Protein AF-A0A967GYX5-F1 (afdb_monomer)

Mean predicted aligned error: 5.2 Å

Nearest PDB structures (foldseek):
  4e3c-assembly2_B  TM=3.745E-01  e=5.298E+00  Homo sapiens
  7suj-assembly2_B  TM=3.255E-01  e=4.395E+00  Homo sapiens

Foldseek 3Di:
DCVVQVNDADDQWADKDWDQPPPPPDIWIWTAHQFDDPVQQVCVVVVHDDDHFTFTWDDPPPSYTDTCCVVVVRRGGHRDNDDDDDDPPVD

pLDDT: mean 86.24, std 10.67, range [43.31, 96.56]

Sequence (91 aa):
MAARAGIQAPYASFPAWIWDFDNDGILDVFIASFRGSTDSYMMYHLGQKYELPSGHYRGNGDGTFTNLAKEQGLDMPVLTMGANFGDINND

Solvent-accessible surface area (backbone atoms only — not comparable to full-atom values): 5397 Å² total; per-residue (Å²): 113,52,73,76,27,67,57,79,63,33,85,60,53,61,36,71,49,76,49,53,87,83,72,81,85,43,65,20,41,38,34,34,11,48,40,57,47,74,66,49,42,49,33,53,78,69,72,42,93,72,96,48,29,19,35,31,28,44,46,68,82,78,67,38,51,46,79,44,14,66,85,71,65,49,36,60,39,42,68,36,76,71,80,85,87,75,84,85,79,78,126

Radius of gyration: 13.71 Å; Cα contacts (8 Å, |Δi|>4): 169; chains: 1; bounding box: 35×26×34 Å

Secondary structure (DSSP, 8-state):
-HHHHT----SSEEEEEEE-SSSSSS-EEEEEEB---HHHHHHHHTT---S---EEEEE-SSS-EEE-TTTTT-----B--------SS--

Structure (mmCIF, N/CA/C/O backbone):
data_AF-A0A967GYX5-F1
#
_entry.id   AF-A0A967GYX5-F1
#
loop_
_atom_site.group_PDB
_atom_site.id
_atom_site.type_symbol
_atom_site.label_atom_id
_atom_site.label_alt_id
_atom_site.label_comp_id
_atom_site.label_asym_id
_atom_site.label_entity_id
_atom_site.label_seq_id
_atom_site.pdbx_PDB_ins_code
_atom_site.Cartn_x
_atom_site.Cartn_y
_atom_site.Cartn_z
_atom_site.occupancy
_atom_site.B_iso_or_equiv
_atom_site.auth_seq_id
_atom_site.auth_comp_id
_atom_site.auth_asym_id
_atom_site.auth_atom_id
_atom_site.pdbx_PDB_model_num
ATOM 1 N N . MET A 1 1 ? 4.779 -4.698 18.102 1.00 43.31 1 MET A N 1
ATOM 2 C CA . MET A 1 1 ? 3.364 -4.363 17.828 1.00 43.31 1 MET A CA 1
ATOM 3 C C . MET A 1 1 ? 2.991 -4.667 16.376 1.00 43.31 1 MET A C 1
ATOM 5 O O . MET A 1 1 ? 2.108 -5.488 16.203 1.00 43.31 1 MET A O 1
ATOM 9 N N . ALA A 1 2 ? 3.718 -4.176 15.360 1.00 53.00 2 ALA A N 1
ATOM 10 C CA . ALA A 1 2 ? 3.451 -4.467 13.934 1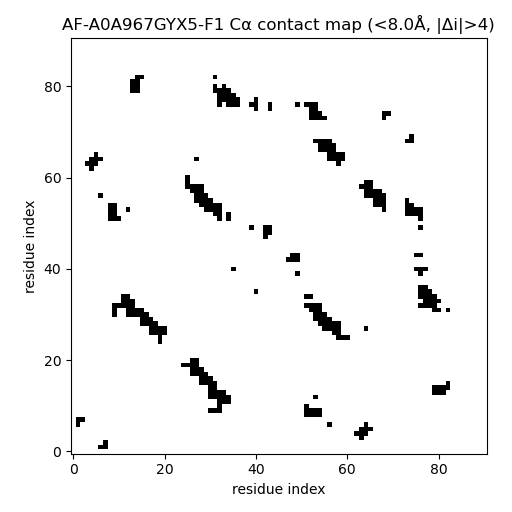.00 53.00 2 ALA A CA 1
ATOM 11 C C . ALA A 1 2 ? 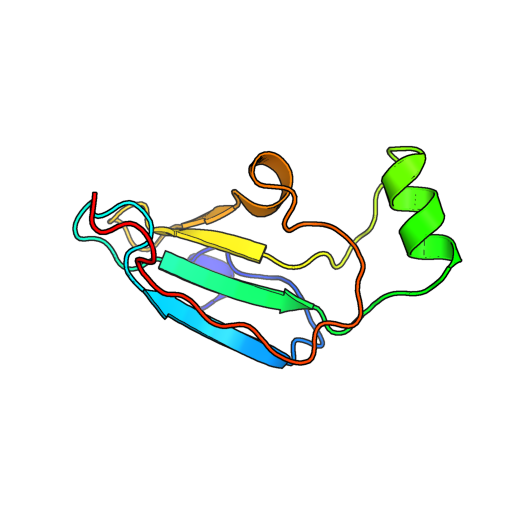3.376 -5.970 13.563 1.00 53.00 2 ALA A C 1
ATOM 13 O O . ALA A 1 2 ? 2.445 -6.400 12.892 1.00 53.00 2 ALA A O 1
ATOM 14 N N . ALA A 1 3 ? 4.281 -6.805 14.090 1.00 55.72 3 ALA A N 1
ATOM 15 C CA . ALA A 1 3 ? 4.268 -8.248 13.814 1.00 55.72 3 ALA A CA 1
ATOM 16 C C . ALA A 1 3 ? 3.024 -8.988 14.353 1.00 55.72 3 ALA A C 1
ATOM 18 O O . ALA A 1 3 ? 2.633 -9.992 13.769 1.00 55.72 3 ALA A O 1
ATOM 19 N N . ARG A 1 4 ? 2.386 -8.492 15.431 1.00 56.38 4 ARG A N 1
ATOM 20 C CA . ARG A 1 4 ? 1.119 -9.050 15.959 1.00 56.38 4 ARG A CA 1
ATOM 21 C C . ARG A 1 4 ? -0.093 -8.645 15.116 1.00 56.38 4 ARG A C 1
ATOM 23 O O . ARG A 1 4 ? -1.099 -9.331 15.191 1.00 56.38 4 ARG A O 1
ATOM 30 N N . ALA A 1 5 ? 0.027 -7.580 14.325 1.00 62.59 5 ALA A N 1
ATOM 31 C CA . ALA A 1 5 ? -1.013 -7.099 13.420 1.00 62.59 5 ALA A CA 1
ATOM 32 C C . ALA A 1 5 ? -0.931 -7.738 12.017 1.00 62.59 5 ALA A C 1
ATOM 34 O O . ALA A 1 5 ? -1.828 -7.562 11.207 1.00 62.59 5 ALA A O 1
ATOM 35 N N . GLY A 1 6 ? 0.138 -8.480 11.698 1.00 67.56 6 GLY A N 1
ATOM 36 C CA . GLY A 1 6 ? 0.323 -9.078 10.366 1.00 67.56 6 GLY A CA 1
ATOM 37 C C . GLY A 1 6 ? 0.877 -8.121 9.300 1.00 67.56 6 GLY A C 1
ATOM 38 O O . GLY A 1 6 ? 1.094 -8.537 8.166 1.00 67.56 6 GLY A O 1
ATOM 39 N N . ILE A 1 7 ? 1.192 -6.872 9.656 1.00 72.19 7 ILE A N 1
ATOM 40 C CA . ILE A 1 7 ? 1.795 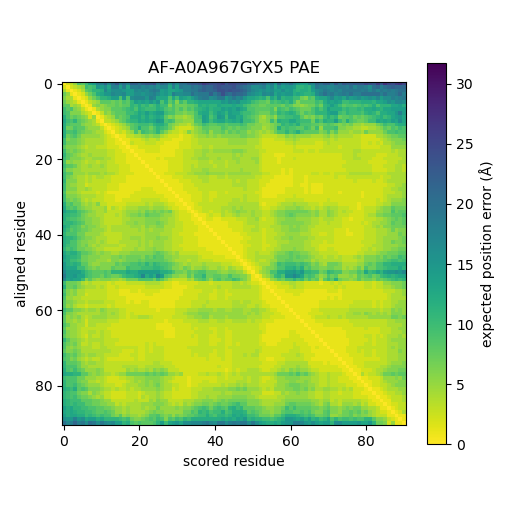-5.888 8.746 1.00 72.19 7 ILE A CA 1
ATOM 41 C C . ILE A 1 7 ? 3.316 -5.954 8.902 1.00 72.19 7 ILE A C 1
ATOM 43 O O . ILE A 1 7 ? 3.894 -5.383 9.830 1.00 72.19 7 ILE A O 1
ATOM 47 N N . GLN A 1 8 ? 3.967 -6.707 8.017 1.00 69.00 8 GLN A N 1
ATOM 48 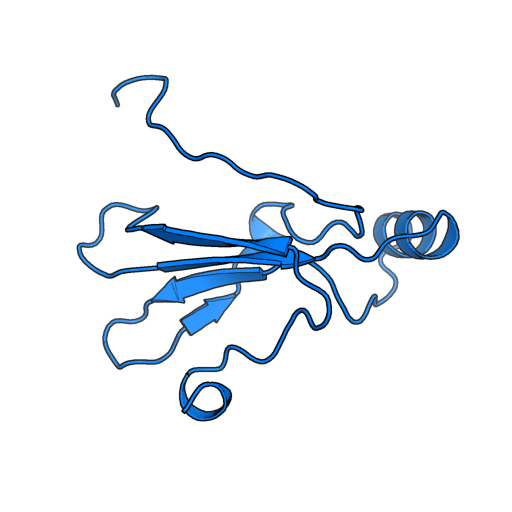C CA . GLN A 1 8 ? 5.425 -6.880 8.017 1.00 69.00 8 GLN A CA 1
ATOM 49 C C . GLN A 1 8 ? 6.095 -6.320 6.755 1.00 69.00 8 GLN A C 1
ATOM 51 O O . GLN A 1 8 ? 7.305 -6.243 6.723 1.00 69.00 8 GLN A O 1
ATOM 56 N N . ALA A 1 9 ? 5.368 -5.897 5.724 1.00 69.25 9 ALA A N 1
ATOM 57 C CA . ALA A 1 9 ? 5.953 -5.410 4.471 1.00 69.25 9 ALA A CA 1
ATOM 58 C C . ALA A 1 9 ? 5.107 -4.267 3.878 1.00 69.25 9 ALA A C 1
ATOM 60 O O . ALA A 1 9 ? 3.931 -4.151 4.236 1.00 69.25 9 ALA A O 1
ATOM 61 N N . PRO A 1 10 ? 5.647 -3.444 2.961 1.00 72.81 10 PRO A N 1
ATOM 62 C CA . PRO A 1 10 ? 7.028 -3.412 2.456 1.00 72.81 10 PRO A CA 1
ATOM 63 C C . PRO A 1 10 ? 8.037 -2.701 3.382 1.00 72.81 10 PRO A C 1
ATOM 65 O O . PRO A 1 10 ? 7.684 -1.827 4.167 1.00 72.81 10 PRO A O 1
ATOM 68 N N . TYR A 1 11 ? 9.324 -3.048 3.241 1.00 65.88 11 TYR A N 1
ATOM 69 C CA . TYR A 1 11 ? 10.465 -2.341 3.842 1.00 65.88 11 TYR A CA 1
ATOM 70 C C . TYR A 1 11 ? 11.137 -1.481 2.755 1.00 65.88 11 TYR A C 1
ATOM 72 O O . TYR A 1 11 ? 11.504 -2.017 1.711 1.00 65.88 11 TYR A O 1
ATOM 80 N N . ALA A 1 12 ? 11.304 -0.174 2.995 1.00 75.12 12 ALA A N 1
ATOM 81 C CA . ALA A 1 12 ? 11.507 0.894 1.991 1.00 75.12 12 ALA A CA 1
ATOM 82 C C . ALA A 1 12 ? 10.202 1.384 1.335 1.00 75.12 12 ALA A C 1
ATOM 84 O O . ALA A 1 12 ? 10.051 1.401 0.114 1.00 75.12 12 ALA A O 1
ATOM 85 N N . SER A 1 13 ? 9.256 1.781 2.184 1.00 81.69 13 SER A N 1
ATOM 86 C CA . SER A 1 13 ? 8.024 2.465 1.801 1.00 81.69 13 SER A CA 1
ATOM 87 C C . SER A 1 13 ? 8.194 3.983 1.785 1.00 81.69 13 SER A C 1
ATOM 89 O O . SER A 1 13 ? 9.071 4.510 2.473 1.00 81.69 13 SER A O 1
ATOM 91 N N . PHE A 1 14 ? 7.326 4.684 1.053 1.00 83.62 14 PHE A N 1
ATOM 92 C CA . PHE A 1 14 ? 7.274 6.149 1.090 1.00 83.62 14 PHE A CA 1
ATOM 93 C C . PHE A 1 14 ? 5.897 6.666 1.546 1.00 83.62 14 PHE A C 1
ATOM 95 O O . PHE A 1 14 ? 5.803 7.081 2.701 1.00 83.62 14 PHE A O 1
ATOM 102 N N . PRO A 1 15 ? 4.809 6.604 0.752 1.00 89.56 15 PRO A N 1
ATOM 103 C CA . PRO A 1 15 ? 3.494 6.979 1.256 1.00 89.56 15 PRO A CA 1
ATOM 104 C C . PRO A 1 15 ? 2.879 5.854 2.101 1.00 89.56 15 PRO A C 1
ATOM 106 O O . PRO A 1 15 ? 2.902 4.678 1.723 1.00 89.56 15 PRO A O 1
ATOM 109 N N . ALA A 1 16 ? 2.284 6.245 3.224 1.00 91.81 16 ALA A N 1
ATOM 110 C CA . ALA A 1 16 ? 1.433 5.402 4.048 1.00 91.81 16 ALA A CA 1
ATOM 111 C C . ALA A 1 16 ? 0.158 6.169 4.391 1.00 91.81 16 ALA A C 1
ATOM 113 O O . ALA A 1 16 ? 0.199 7.378 4.624 1.00 91.81 16 ALA A O 1
ATOM 114 N N . TRP A 1 17 ? -0.957 5.457 4.416 1.00 92.00 17 TRP A N 1
ATOM 115 C CA . TRP A 1 17 ? -2.278 6.027 4.616 1.00 92.00 17 TRP A CA 1
ATOM 116 C C . TRP A 1 17 ? -3.100 5.116 5.520 1.00 92.00 17 TRP A C 1
ATOM 118 O O . TRP A 1 17 ? -2.935 3.895 5.501 1.00 92.00 17 TRP A O 1
ATOM 128 N N . ILE A 1 18 ? -3.972 5.736 6.309 1.00 93.44 18 ILE A N 1
ATOM 129 C CA . ILE A 1 18 ? -4.920 5.064 7.192 1.00 93.44 18 ILE A CA 1
ATOM 130 C C . ILE A 1 18 ? -6.283 5.682 6.907 1.00 93.44 18 ILE A C 1
ATOM 132 O O . ILE A 1 18 ? -6.451 6.888 7.102 1.00 93.44 18 ILE A O 1
ATOM 136 N N . TRP A 1 19 ? -7.216 4.879 6.412 1.00 93.88 19 TRP A N 1
ATOM 137 C CA . TRP A 1 19 ? -8.600 5.271 6.150 1.00 93.88 19 TRP A CA 1
ATOM 138 C C . TRP A 1 19 ? -9.486 4.020 6.130 1.00 93.88 19 TRP A C 1
ATOM 140 O O . TRP A 1 19 ? -8.956 2.918 6.093 1.00 93.88 19 TRP A O 1
ATOM 150 N N . ASP A 1 20 ? -10.799 4.195 6.203 1.00 94.12 20 ASP A N 1
ATOM 151 C CA . ASP A 1 20 ? -11.791 3.123 6.041 1.00 94.12 20 ASP A CA 1
ATOM 152 C C . ASP A 1 20 ? -12.147 3.046 4.547 1.00 94.12 20 ASP A C 1
ATOM 154 O O . ASP A 1 20 ? -12.804 3.953 4.030 1.00 94.12 20 ASP A O 1
ATOM 158 N N . PHE A 1 21 ? -11.580 2.083 3.810 1.00 92.00 21 PHE A N 1
ATOM 159 C CA . PHE A 1 21 ? -11.680 2.070 2.343 1.00 92.00 21 PHE A CA 1
ATOM 160 C C . PHE A 1 21 ? -12.956 1.421 1.825 1.00 92.00 21 PHE A C 1
ATOM 162 O O . PHE A 1 21 ? -13.352 1.725 0.697 1.00 92.00 21 PHE A O 1
ATOM 169 N N . ASP A 1 22 ? -13.559 0.520 2.599 1.00 93.44 22 ASP A N 1
ATOM 170 C CA . ASP A 1 22 ? -14.789 -0.184 2.236 1.00 93.44 22 ASP A CA 1
ATOM 171 C C . ASP A 1 22 ? -16.012 0.250 3.060 1.00 93.44 22 ASP A C 1
ATOM 173 O O . ASP A 1 22 ? -17.106 -0.281 2.852 1.00 93.44 22 ASP A O 1
ATOM 177 N N . ASN A 1 23 ? -15.864 1.296 3.882 1.00 93.81 23 ASN A N 1
ATOM 178 C CA . ASN A 1 23 ? -16.904 1.906 4.710 1.00 93.81 23 ASN A CA 1
ATOM 179 C C . ASN A 1 23 ? -1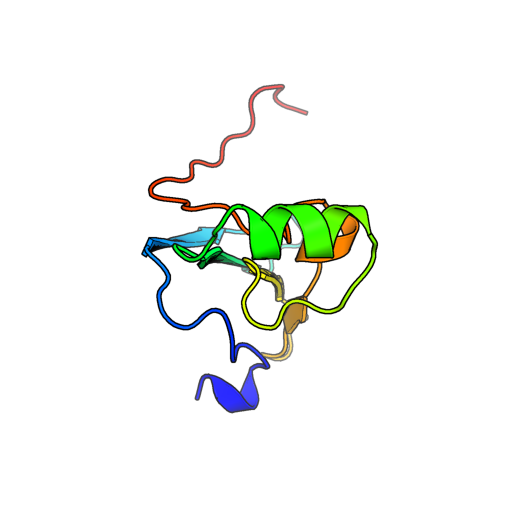7.525 0.921 5.716 1.00 93.81 23 ASN A C 1
ATOM 181 O O . ASN A 1 23 ? -18.727 0.993 6.006 1.00 93.81 23 ASN A O 1
ATOM 185 N N . ASP A 1 24 ? -16.733 -0.011 6.246 1.00 95.62 24 ASP A N 1
ATOM 186 C CA . ASP A 1 24 ? -17.193 -1.001 7.222 1.00 95.62 24 ASP A CA 1
ATOM 187 C C . ASP A 1 24 ? -17.106 -0.505 8.684 1.00 95.62 24 ASP A C 1
ATOM 189 O O . ASP A 1 24 ? -17.583 -1.171 9.613 1.00 95.62 24 ASP A O 1
ATOM 193 N N . GLY A 1 25 ? -16.574 0.706 8.891 1.00 96.06 25 GLY A N 1
ATOM 194 C CA . GLY A 1 25 ? -16.374 1.335 10.193 1.00 96.06 25 GLY A CA 1
ATOM 195 C C . GLY A 1 25 ? -15.066 0.939 10.885 1.00 96.06 25 GLY A C 1
ATOM 196 O O . GLY A 1 25 ? -14.864 1.307 12.051 1.00 96.06 25 GLY A O 1
ATOM 197 N N . ILE A 1 26 ? -14.184 0.198 10.212 1.00 96.56 26 ILE A N 1
ATOM 198 C CA . ILE A 1 26 ? -12.879 -0.253 10.696 1.00 96.56 26 ILE A CA 1
ATOM 199 C C . ILE A 1 26 ? -11.789 0.455 9.881 1.00 96.56 26 ILE A C 1
ATOM 201 O O . ILE A 1 26 ? -11.911 0.691 8.690 1.00 96.56 26 ILE A O 1
ATOM 205 N N . LEU A 1 27 ? -10.698 0.862 10.540 1.00 95.25 27 LEU A N 1
ATOM 206 C CA . LEU A 1 27 ? -9.591 1.513 9.837 1.00 95.25 27 LEU A CA 1
ATOM 207 C C . LEU A 1 27 ? -8.689 0.496 9.137 1.00 95.25 27 LEU A C 1
ATOM 209 O O . LEU A 1 27 ? -8.178 -0.438 9.767 1.00 95.25 27 LEU A O 1
ATOM 213 N N . ASP A 1 28 ? -8.384 0.793 7.881 1.00 95.00 28 ASP A N 1
ATOM 214 C CA . ASP A 1 28 ? -7.481 0.046 7.019 1.00 95.00 28 ASP A CA 1
ATOM 215 C C . ASP A 1 28 ? -6.142 0.756 6.859 1.00 95.00 28 ASP A C 1
ATOM 217 O O . ASP A 1 28 ? -5.935 1.897 7.287 1.00 95.00 28 ASP A O 1
ATOM 221 N N . VAL A 1 29 ? -5.185 0.056 6.252 1.00 94.25 29 VAL A N 1
ATOM 222 C CA . VAL A 1 29 ? -3.825 0.560 6.077 1.00 94.25 29 VAL A CA 1
ATOM 223 C C . VAL A 1 29 ? -3.345 0.318 4.656 1.00 94.25 29 VAL A C 1
ATOM 225 O O . VAL A 1 29 ? -3.279 -0.813 4.186 1.00 94.25 29 VAL A O 1
ATOM 228 N N . PHE A 1 30 ? -2.882 1.370 3.993 1.00 93.00 30 PHE A N 1
ATOM 229 C CA . PHE A 1 30 ? -2.137 1.263 2.744 1.00 93.00 30 PHE A CA 1
ATOM 230 C C . PHE A 1 30 ? -0.684 1.682 2.957 1.00 93.00 30 PHE A C 1
ATOM 232 O O . PHE A 1 30 ? -0.404 2.704 3.585 1.00 93.00 30 PHE A O 1
ATOM 239 N N . ILE A 1 31 ? 0.250 0.906 2.410 1.00 92.62 31 ILE A N 1
ATOM 240 C CA . ILE A 1 31 ? 1.688 1.180 2.464 1.00 92.62 31 ILE A CA 1
ATOM 241 C C . ILE A 1 31 ? 2.278 0.894 1.090 1.00 92.62 31 ILE A C 1
ATOM 243 O O . ILE A 1 31 ? 2.360 -0.265 0.674 1.00 92.62 31 ILE A O 1
ATOM 247 N N . ALA A 1 32 ? 2.744 1.933 0.398 1.00 91.19 32 ALA A N 1
ATOM 248 C CA . ALA A 1 32 ? 3.366 1.736 -0.903 1.00 91.19 32 ALA A CA 1
ATOM 249 C C . ALA A 1 32 ? 4.866 1.476 -0.794 1.00 91.19 32 ALA A C 1
ATOM 251 O O . ALA A 1 32 ? 5.581 2.171 -0.068 1.00 91.19 32 ALA A O 1
ATOM 252 N N . SER A 1 33 ? 5.344 0.506 -1.568 1.00 90.25 33 SER A N 1
ATOM 253 C CA . SER A 1 33 ? 6.764 0.231 -1.749 1.00 90.25 33 SER A CA 1
ATOM 254 C C . SER A 1 33 ? 7.386 1.274 -2.680 1.00 90.25 33 SER A C 1
ATOM 256 O O . SER A 1 33 ? 6.806 1.634 -3.705 1.00 90.25 33 SER A O 1
ATOM 258 N N . PHE A 1 34 ? 8.591 1.733 -2.346 1.00 88.19 34 PHE A N 1
ATOM 259 C CA . PHE A 1 34 ? 9.471 2.480 -3.248 1.00 88.19 34 PHE A CA 1
ATOM 260 C C . PHE A 1 34 ? 10.571 1.549 -3.788 1.00 88.19 34 PHE A C 1
ATOM 262 O O . PHE A 1 34 ? 11.751 1.894 -3.855 1.00 88.19 34 PHE A O 1
ATOM 269 N N . ARG A 1 35 ? 10.209 0.309 -4.135 1.00 85.38 35 ARG A N 1
ATOM 270 C CA . ARG A 1 35 ? 11.135 -0.658 -4.731 1.00 85.38 35 ARG A CA 1
ATOM 271 C C . ARG A 1 35 ? 10.568 -1.202 -6.030 1.00 85.38 35 ARG A C 1
ATOM 273 O O . ARG A 1 35 ? 9.450 -1.696 -6.089 1.00 85.38 35 ARG A O 1
ATOM 280 N N . GLY A 1 36 ? 11.397 -1.140 -7.060 1.00 86.25 36 GLY A N 1
ATOM 281 C CA . GLY A 1 36 ? 11.092 -1.637 -8.388 1.00 86.25 36 GLY A CA 1
ATOM 282 C C . GLY A 1 36 ? 12.322 -1.535 -9.283 1.00 86.25 36 GLY A C 1
ATOM 283 O O . GLY A 1 36 ? 13.170 -0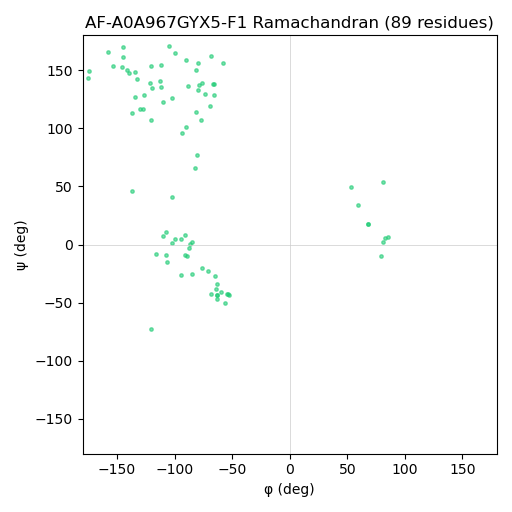.661 -9.107 1.00 86.25 36 GLY A O 1
ATOM 284 N N . SER A 1 37 ? 12.426 -2.459 -10.224 1.00 89.56 37 SER A N 1
ATOM 285 C CA . SER A 1 37 ? 13.377 -2.489 -11.328 1.00 89.56 37 SER A CA 1
ATOM 286 C C . SER A 1 37 ? 12.687 -3.098 -12.551 1.00 89.56 37 SER A C 1
ATOM 288 O O . SER A 1 37 ? 11.596 -3.667 -12.447 1.00 89.56 37 SER A O 1
ATOM 290 N N . THR A 1 38 ? 13.332 -3.022 -13.715 1.00 91.00 38 THR A N 1
ATOM 291 C CA . THR A 1 38 ? 12.863 -3.733 -14.913 1.00 91.00 38 THR A CA 1
ATOM 292 C C . THR A 1 38 ? 12.690 -5.226 -14.634 1.00 91.00 38 THR A C 1
ATOM 294 O O . THR A 1 38 ? 11.666 -5.798 -14.994 1.00 91.00 38 THR A O 1
ATOM 297 N N . ASP A 1 39 ? 13.630 -5.841 -13.913 1.00 91.38 39 ASP A N 1
ATOM 298 C CA . ASP A 1 39 ? 13.574 -7.266 -13.578 1.00 91.38 39 ASP A CA 1
ATOM 299 C C . ASP A 1 39 ? 12.369 -7.593 -12.697 1.00 91.38 39 ASP A C 1
ATOM 301 O O . ASP A 1 39 ? 11.625 -8.521 -13.002 1.00 91.38 39 ASP A O 1
ATOM 305 N N . SER A 1 40 ? 12.110 -6.812 -11.640 1.00 89.75 40 SER A N 1
ATOM 306 C CA . SER A 1 40 ? 10.945 -7.064 -10.785 1.00 89.75 40 SER A CA 1
ATOM 307 C C . SER A 1 40 ? 9.636 -6.881 -11.547 1.00 89.75 40 SER A C 1
ATOM 309 O O . SER A 1 40 ? 8.708 -7.666 -11.364 1.00 89.75 40 SER A O 1
ATOM 311 N N . TYR A 1 41 ? 9.566 -5.878 -12.426 1.00 90.12 41 TYR A N 1
ATOM 312 C CA . TYR A 1 41 ? 8.402 -5.648 -13.277 1.00 90.12 41 TYR A CA 1
ATOM 313 C C . TYR A 1 41 ? 8.163 -6.820 -14.236 1.00 90.12 41 TYR A C 1
ATOM 315 O O . TYR A 1 41 ? 7.034 -7.292 -14.362 1.00 90.12 41 TYR A O 1
ATOM 323 N N . MET A 1 42 ? 9.217 -7.352 -14.860 1.00 91.94 42 MET A N 1
ATOM 324 C CA . MET A 1 42 ? 9.121 -8.554 -15.691 1.00 91.94 42 MET A CA 1
ATOM 325 C C . MET A 1 42 ? 8.691 -9.773 -14.873 1.00 91.94 42 MET A C 1
ATOM 327 O O . MET A 1 42 ? 7.804 -10.509 -15.297 1.00 91.94 42 MET A O 1
ATOM 331 N N . MET A 1 43 ? 9.259 -9.966 -13.681 1.00 90.81 43 MET A N 1
ATOM 332 C CA . MET A 1 43 ? 8.883 -11.063 -12.788 1.00 90.81 43 MET A CA 1
ATOM 333 C C . MET A 1 43 ? 7.404 -11.009 -12.400 1.00 90.81 43 MET A C 1
ATOM 335 O O . MET A 1 43 ? 6.741 -12.042 -12.455 1.00 90.81 43 MET A O 1
ATOM 339 N N . TYR A 1 44 ? 6.865 -9.820 -12.119 1.00 90.06 44 TYR A N 1
ATOM 340 C CA . TYR A 1 44 ? 5.435 -9.619 -11.871 1.00 90.06 44 TYR A CA 1
ATOM 341 C C . TYR A 1 44 ? 4.565 -10.117 -13.036 1.00 90.06 44 TYR A C 1
ATOM 343 O O . TYR A 1 44 ? 3.663 -10.929 -12.838 1.00 90.06 44 TYR A O 1
ATOM 351 N N . HIS A 1 45 ? 4.884 -9.705 -14.267 1.00 90.50 45 HIS A N 1
ATOM 352 C CA . HIS A 1 45 ? 4.116 -10.081 -15.464 1.00 90.50 45 HIS A CA 1
ATOM 353 C C . HIS A 1 45 ? 4.286 -11.552 -15.860 1.00 90.50 45 HIS A C 1
ATOM 355 O O . HIS A 1 45 ? 3.415 -12.125 -16.509 1.00 90.50 45 HIS A O 1
ATOM 361 N N . LEU A 1 46 ? 5.386 -12.180 -15.446 1.00 93.69 46 LEU A N 1
ATOM 362 C CA . LEU A 1 46 ? 5.624 -13.615 -15.603 1.00 93.69 46 LEU A CA 1
ATOM 363 C C . LEU A 1 46 ? 5.010 -14.452 -14.466 1.00 93.69 46 LEU A C 1
ATOM 365 O O . LEU A 1 46 ? 5.204 -15.667 -14.435 1.00 93.69 46 LEU A O 1
ATOM 369 N N . GLY A 1 47 ? 4.304 -13.828 -13.515 1.00 89.00 47 GLY A N 1
ATOM 370 C CA . GLY A 1 47 ? 3.718 -14.507 -12.356 1.00 89.00 47 GLY A CA 1
ATOM 371 C C . GLY A 1 47 ? 4.754 -15.048 -11.365 1.00 89.00 47 GLY A C 1
ATOM 372 O O . GLY A 1 47 ? 4.444 -15.920 -10.552 1.00 89.00 47 GLY A O 1
ATOM 373 N N . GLN A 1 48 ? 5.993 -14.562 -11.434 1.00 88.94 48 GLN A N 1
ATOM 374 C CA . GLN A 1 48 ? 7.063 -14.952 -10.528 1.00 88.94 48 GLN A CA 1
ATOM 375 C C . GLN A 1 48 ? 6.961 -14.184 -9.208 1.00 88.94 48 GLN A C 1
ATOM 377 O O . GLN A 1 48 ? 6.491 -13.048 -9.143 1.00 88.94 48 GLN A O 1
ATOM 382 N N . LYS A 1 49 ? 7.418 -14.819 -8.125 1.00 78.50 49 LYS A N 1
ATOM 383 C CA . LYS A 1 49 ? 7.363 -14.230 -6.786 1.00 78.50 49 LYS A CA 1
ATOM 384 C C . LYS A 1 49 ? 8.277 -13.002 -6.703 1.00 78.50 49 LYS A C 1
ATOM 386 O O . LYS A 1 49 ? 9.467 -13.095 -6.989 1.00 78.50 49 LYS A O 1
ATOM 391 N N . TYR A 1 50 ? 7.728 -11.892 -6.220 1.00 78.19 50 TYR A N 1
ATOM 392 C CA . TYR A 1 50 ? 8.462 -10.690 -5.832 1.00 78.19 50 TYR A CA 1
ATOM 393 C C . TYR A 1 50 ? 8.219 -10.410 -4.346 1.00 78.19 50 TYR A C 1
ATOM 395 O O . TYR A 1 50 ? 7.094 -10.525 -3.868 1.00 78.19 50 TYR A O 1
ATOM 403 N N . GLU A 1 51 ? 9.273 -10.101 -3.591 1.00 70.06 51 GLU A N 1
ATOM 404 C CA . GLU A 1 51 ? 9.212 -10.173 -2.123 1.00 70.06 51 GLU A CA 1
ATOM 405 C C . GLU A 1 51 ? 8.789 -8.876 -1.425 1.00 70.06 51 GLU A C 1
ATOM 407 O O . GLU A 1 51 ? 8.562 -8.897 -0.219 1.00 70.06 51 GLU A O 1
ATOM 412 N N . LEU A 1 52 ? 8.678 -7.750 -2.139 1.00 72.75 52 LEU A N 1
ATOM 413 C CA . LEU A 1 52 ? 8.442 -6.438 -1.513 1.00 72.75 52 LEU A CA 1
ATOM 414 C C . LEU A 1 52 ? 7.404 -5.561 -2.242 1.00 72.75 52 LEU A C 1
ATOM 416 O O . LEU A 1 52 ? 7.679 -4.376 -2.474 1.00 72.75 52 LEU A O 1
ATOM 420 N N . PRO A 1 53 ? 6.236 -6.105 -2.636 1.00 80.81 53 PRO A N 1
ATOM 421 C CA . PRO A 1 53 ? 5.182 -5.296 -3.232 1.00 80.81 53 PRO A CA 1
ATOM 422 C C . PRO A 1 53 ? 4.574 -4.331 -2.204 1.00 80.81 53 PRO A C 1
ATOM 424 O O . PRO A 1 53 ? 4.716 -4.516 -0.991 1.00 80.81 53 PRO A O 1
ATOM 427 N N . SER A 1 54 ? 3.884 -3.299 -2.688 1.00 90.31 54 SER A N 1
ATOM 428 C CA . SER A 1 54 ? 3.018 -2.480 -1.834 1.00 90.31 54 SER A CA 1
ATOM 429 C C . SER A 1 54 ? 1.949 -3.346 -1.157 1.00 90.31 54 SER A C 1
ATOM 431 O O . SER A 1 54 ? 1.608 -4.432 -1.628 1.00 90.31 54 SER A O 1
ATOM 433 N N . GLY A 1 55 ? 1.432 -2.865 -0.031 1.00 91.31 55 GLY A N 1
ATOM 434 C CA . GLY A 1 55 ? 0.404 -3.539 0.749 1.00 91.31 55 GLY A CA 1
ATOM 435 C C . GLY A 1 55 ? -0.835 -2.669 0.899 1.00 91.31 55 GLY A C 1
ATOM 436 O O . GLY A 1 55 ? -0.722 -1.470 1.149 1.00 91.31 55 GLY A O 1
ATOM 437 N N . HIS A 1 56 ? -2.004 -3.290 0.790 1.00 93.19 56 HIS A N 1
ATOM 438 C CA . HIS A 1 56 ? -3.280 -2.702 1.163 1.00 93.19 56 HIS A CA 1
ATOM 439 C C . HIS A 1 56 ? -3.969 -3.682 2.102 1.00 93.19 56 HIS A C 1
ATOM 441 O O . HIS A 1 56 ? -4.195 -4.832 1.739 1.00 93.19 56 HIS A O 1
ATOM 447 N N . TYR A 1 57 ? -4.188 -3.263 3.336 1.00 94.38 57 TYR A N 1
ATOM 448 C CA . TYR A 1 57 ? -4.476 -4.119 4.469 1.00 94.38 57 TYR A CA 1
ATOM 449 C C . TYR A 1 57 ? -5.830 -3.741 5.048 1.00 94.38 57 TYR A C 1
ATOM 451 O O . TYR A 1 57 ? -5.924 -2.713 5.716 1.00 94.38 57 TYR A O 1
ATOM 459 N N . ARG A 1 58 ? -6.840 -4.589 4.836 1.00 95.44 58 ARG A N 1
ATOM 460 C CA . ARG A 1 58 ? -8.146 -4.414 5.467 1.00 95.44 58 ARG A CA 1
ATOM 461 C C . ARG A 1 58 ? -8.081 -4.785 6.943 1.00 95.44 58 ARG A C 1
ATOM 463 O O . ARG A 1 58 ? -7.585 -5.871 7.259 1.00 95.44 58 ARG A O 1
ATOM 470 N 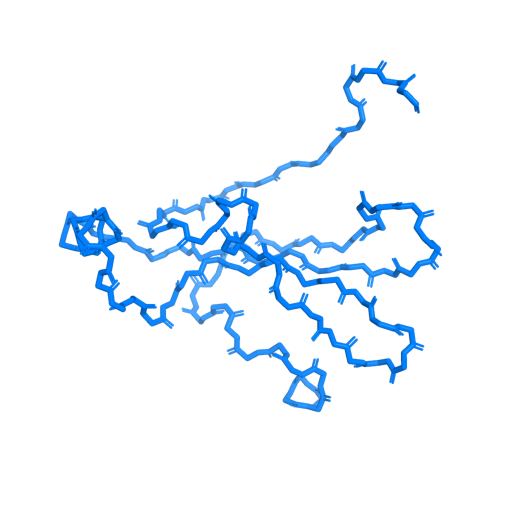N . GLY A 1 59 ? -8.566 -3.929 7.831 1.00 95.81 59 GLY A N 1
ATOM 471 C CA . GLY A 1 59 ? -8.736 -4.243 9.243 1.00 95.81 59 GLY A CA 1
ATOM 472 C C . GLY A 1 59 ? -9.804 -5.322 9.445 1.00 95.81 59 GLY A C 1
ATOM 473 O O . GLY A 1 59 ? -10.846 -5.316 8.808 1.00 95.81 59 GLY A O 1
ATOM 474 N N . ASN A 1 60 ? -9.563 -6.280 10.342 1.00 95.38 60 ASN A N 1
ATOM 475 C CA . ASN A 1 60 ? -10.553 -7.324 10.660 1.00 95.38 60 ASN A CA 1
ATOM 476 C C . ASN A 1 60 ? -11.339 -7.032 11.959 1.00 95.38 60 ASN A C 1
ATOM 478 O O . ASN A 1 60 ? -12.091 -7.879 12.435 1.00 95.38 60 ASN A O 1
ATOM 482 N N . GLY A 1 61 ? -11.125 -5.866 12.584 1.00 93.94 61 GLY A N 1
ATOM 483 C CA . GLY A 1 61 ? -11.804 -5.441 13.821 1.00 93.94 61 GLY A CA 1
ATOM 484 C C . GLY A 1 61 ? -11.250 -6.045 15.120 1.00 93.94 61 GLY A C 1
ATOM 485 O O . GLY A 1 61 ? -11.572 -5.574 16.208 1.00 93.94 61 GLY A O 1
ATOM 486 N N . ASP A 1 62 ? -10.364 -7.036 15.030 1.00 93.19 62 ASP A N 1
ATOM 487 C CA . ASP A 1 62 ? -9.717 -7.711 16.165 1.00 93.19 62 ASP A CA 1
ATOM 488 C C . ASP A 1 62 ? -8.228 -7.337 16.333 1.00 93.19 62 ASP A C 1
ATOM 490 O O . ASP A 1 62 ? -7.489 -7.953 17.105 1.00 93.19 62 ASP A O 1
ATOM 494 N N . GLY A 1 63 ? -7.782 -6.309 15.607 1.00 88.25 63 GLY A N 1
ATOM 495 C CA . GLY A 1 63 ? -6.386 -5.871 15.559 1.00 88.25 63 GLY A CA 1
ATOM 496 C C . GLY A 1 63 ? -5.508 -6.664 14.586 1.00 88.25 63 GLY A C 1
ATOM 497 O O . GLY A 1 63 ? -4.296 -6.430 14.548 1.00 88.25 63 GLY A O 1
ATOM 498 N N . THR A 1 64 ? -6.089 -7.580 13.806 1.00 92.25 64 THR A N 1
ATOM 499 C CA . THR A 1 64 ? -5.436 -8.231 12.665 1.00 92.25 64 THR A CA 1
ATOM 500 C C . THR A 1 64 ? -5.843 -7.584 11.343 1.00 92.25 64 THR A C 1
ATOM 502 O O . THR A 1 64 ? -6.809 -6.820 11.278 1.00 92.25 64 THR A O 1
ATOM 505 N N . PHE A 1 65 ? -5.085 -7.890 10.288 1.00 93.31 65 PHE A N 1
ATOM 506 C CA . PHE A 1 65 ? -5.288 -7.324 8.962 1.00 93.31 65 PHE A CA 1
ATOM 507 C C . PHE A 1 65 ? -5.219 -8.385 7.860 1.00 93.31 65 PHE A C 1
ATOM 509 O O . PHE A 1 65 ? -4.447 -9.343 7.948 1.00 93.31 65 PHE A O 1
ATOM 516 N N . THR A 1 66 ? -5.979 -8.167 6.788 1.00 93.00 66 THR A N 1
ATOM 517 C CA . THR A 1 66 ? -5.994 -8.988 5.570 1.00 93.00 66 THR A CA 1
ATOM 518 C C . THR A 1 66 ? -5.374 -8.208 4.413 1.00 93.00 66 THR A C 1
ATOM 520 O O . THR A 1 66 ? -5.840 -7.124 4.085 1.00 93.00 66 THR A O 1
ATOM 523 N N . ASN A 1 67 ? -4.323 -8.736 3.777 1.00 92.12 67 ASN A N 1
ATOM 524 C CA . ASN A 1 67 ? -3.681 -8.062 2.643 1.00 92.12 67 ASN A CA 1
ATOM 525 C C . ASN A 1 67 ? -4.447 -8.319 1.333 1.00 92.12 67 ASN A C 1
ATOM 527 O O . ASN A 1 67 ? -4.456 -9.444 0.834 1.00 92.12 67 ASN A O 1
ATOM 531 N N . LEU A 1 68 ? -5.030 -7.263 0.772 1.00 93.56 68 LEU A N 1
ATOM 532 C CA . LEU A 1 68 ? -5.807 -7.238 -0.467 1.00 93.56 68 LEU A CA 1
ATOM 533 C C . LEU A 1 68 ? -5.023 -6.678 -1.665 1.00 93.56 68 LEU A C 1
ATOM 535 O O . LEU A 1 68 ? -5.563 -6.606 -2.767 1.00 93.56 68 LEU A O 1
ATOM 539 N N . ALA A 1 69 ? -3.749 -6.302 -1.490 1.00 91.19 69 ALA A N 1
ATOM 540 C CA . ALA A 1 69 ? -2.976 -5.604 -2.522 1.00 91.19 69 ALA A CA 1
ATOM 541 C C . ALA A 1 69 ? -2.988 -6.326 -3.873 1.00 91.19 69 ALA A C 1
ATOM 543 O O . ALA A 1 69 ? -3.186 -5.701 -4.908 1.00 91.19 69 ALA A O 1
ATOM 544 N N . LYS A 1 70 ? -2.816 -7.650 -3.864 1.00 89.88 70 LYS A N 1
ATOM 545 C CA . LYS A 1 70 ? -2.796 -8.449 -5.092 1.00 89.88 70 LYS A CA 1
ATOM 546 C C . LYS A 1 70 ? -4.154 -8.512 -5.783 1.00 89.88 70 LYS A C 1
ATOM 548 O O . LYS A 1 70 ? -4.220 -8.411 -7.002 1.00 89.88 70 LYS A O 1
ATOM 553 N N . GLU A 1 71 ? -5.225 -8.682 -5.013 1.00 92.19 71 GLU A N 1
ATOM 554 C CA . GLU A 1 71 ? -6.587 -8.750 -5.551 1.00 92.19 71 GLU A CA 1
ATOM 555 C C . GLU A 1 71 ? -6.984 -7.438 -6.237 1.00 92.19 71 GLU A C 1
ATOM 557 O O . GLU A 1 71 ? -7.651 -7.448 -7.266 1.00 92.19 71 GLU A O 1
ATOM 562 N N . GLN A 1 72 ? -6.493 -6.316 -5.712 1.00 92.19 72 GLN A N 1
ATOM 563 C CA . GLN A 1 72 ? -6.778 -4.979 -6.225 1.00 92.19 72 GLN A CA 1
ATOM 564 C C . GLN A 1 72 ? -5.719 -4.450 -7.208 1.00 92.19 72 GLN A C 1
ATOM 566 O O . GLN A 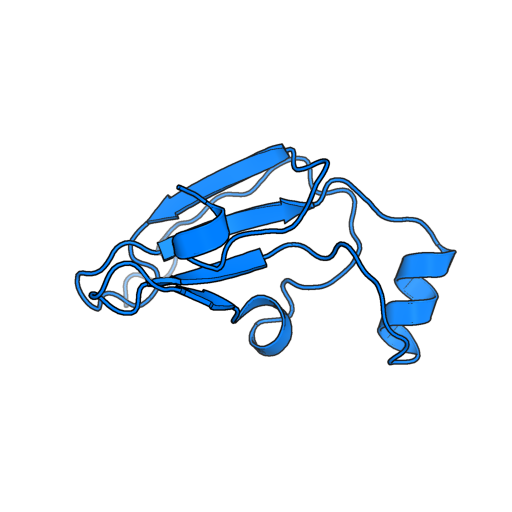1 72 ? -5.786 -3.295 -7.621 1.00 92.19 72 GLN A O 1
ATOM 571 N N . GLY A 1 73 ? -4.721 -5.262 -7.582 1.00 90.31 73 GLY A N 1
ATOM 572 C CA . GLY A 1 73 ? -3.650 -4.858 -8.505 1.00 90.31 73 GLY A CA 1
ATOM 573 C C . GLY A 1 73 ? -2.688 -3.799 -7.948 1.00 90.31 73 GLY A C 1
ATOM 574 O O . GLY A 1 73 ? -1.958 -3.155 -8.700 1.00 90.31 73 GLY A O 1
ATOM 575 N N . LEU A 1 74 ? -2.668 -3.617 -6.629 1.00 90.94 74 LEU A N 1
ATOM 576 C CA . LEU A 1 74 ? -1.777 -2.708 -5.911 1.00 90.94 74 LEU A CA 1
ATOM 577 C C . LEU A 1 74 ? -0.431 -3.360 -5.559 1.00 90.94 74 LEU A C 1
ATOM 579 O O . LEU A 1 74 ? 0.413 -2.705 -4.962 1.00 90.94 74 LEU A O 1
ATOM 583 N N . ASP A 1 75 ? -0.190 -4.621 -5.923 1.00 89.44 75 ASP A N 1
ATOM 584 C CA . ASP A 1 75 ? 1.042 -5.359 -5.614 1.00 89.44 75 ASP A CA 1
ATOM 585 C C . ASP A 1 75 ? 2.144 -5.239 -6.687 1.00 89.44 75 ASP A C 1
ATOM 587 O O . ASP A 1 75 ? 3.172 -5.917 -6.619 1.00 89.44 75 ASP A O 1
ATOM 591 N N . MET A 1 76 ? 1.969 -4.368 -7.681 1.00 89.31 76 MET A N 1
ATOM 592 C CA . MET A 1 76 ? 2.963 -4.167 -8.735 1.00 89.31 76 MET A CA 1
ATOM 593 C C . MET A 1 76 ? 4.268 -3.553 -8.176 1.00 89.31 76 MET A C 1
ATOM 595 O O . MET A 1 76 ? 4.217 -2.622 -7.365 1.00 89.31 76 MET A O 1
ATOM 599 N N . PRO A 1 77 ? 5.458 -4.012 -8.611 1.00 89.12 77 PRO A N 1
ATOM 600 C CA . PRO A 1 77 ? 6.740 -3.507 -8.119 1.00 89.12 77 PRO A CA 1
ATOM 601 C C . PRO A 1 77 ? 7.125 -2.190 -8.801 1.00 89.12 77 PRO A C 1
ATOM 603 O O . PRO A 1 77 ? 7.953 -2.150 -9.716 1.00 89.12 77 PRO A O 1
ATOM 606 N N . VAL A 1 78 ? 6.493 -1.106 -8.362 1.00 86.75 78 VAL A N 1
ATOM 607 C CA . VAL A 1 78 ? 6.708 0.257 -8.858 1.00 86.75 78 VAL A CA 1
ATOM 608 C C . VAL A 1 78 ? 7.364 1.144 -7.798 1.00 86.75 78 VAL A C 1
ATOM 610 O O . VAL A 1 78 ? 7.251 0.914 -6.597 1.00 86.75 78 VAL A O 1
ATOM 613 N N . LEU A 1 79 ? 8.070 2.184 -8.245 1.00 90.44 79 LEU A N 1
ATOM 614 C CA . LEU A 1 79 ? 8.778 3.141 -7.388 1.00 90.44 79 LEU A CA 1
ATOM 615 C C . LEU A 1 79 ? 7.817 4.222 -6.864 1.00 90.44 79 LEU A C 1
ATOM 617 O O . LEU A 1 79 ? 7.915 5.392 -7.235 1.00 90.44 79 LEU A O 1
ATOM 621 N N . THR A 1 80 ? 6.853 3.829 -6.030 1.00 89.75 80 THR A N 1
ATOM 622 C CA . THR A 1 80 ? 5.776 4.725 -5.581 1.00 89.75 80 THR A CA 1
ATOM 623 C C . THR A 1 80 ? 6.302 5.818 -4.653 1.00 89.75 80 THR A C 1
ATOM 625 O O . THR A 1 80 ? 6.809 5.531 -3.571 1.00 89.75 80 THR A O 1
ATOM 628 N N . MET A 1 81 ? 6.143 7.084 -5.049 1.00 90.88 81 MET A N 1
ATOM 629 C CA . MET A 1 81 ? 6.540 8.252 -4.243 1.00 90.88 81 MET A CA 1
ATOM 630 C C . MET A 1 81 ? 5.358 9.006 -3.628 1.00 90.88 81 MET A C 1
ATOM 632 O O . MET A 1 81 ? 5.543 9.819 -2.730 1.00 90.88 81 MET A O 1
ATOM 636 N N . GLY A 1 82 ? 4.143 8.756 -4.104 1.00 90.06 82 GLY A N 1
ATOM 637 C CA . GLY A 1 82 ? 2.941 9.421 -3.627 1.00 90.06 82 GLY A CA 1
ATOM 638 C C . GLY A 1 82 ? 1.721 8.543 -3.840 1.00 90.06 82 GLY A C 1
ATOM 639 O O . GLY A 1 82 ? 1.705 7.694 -4.727 1.00 90.06 82 GLY A O 1
ATOM 640 N N . ALA A 1 83 ? 0.717 8.751 -3.003 1.00 89.69 83 ALA A N 1
ATOM 641 C CA . ALA A 1 83 ? -0.601 8.146 -3.114 1.00 89.69 83 ALA A CA 1
ATOM 642 C C . ALA A 1 83 ? -1.619 9.167 -2.607 1.00 89.69 83 ALA A C 1
ATOM 644 O O . ALA A 1 83 ? -1.251 10.011 -1.794 1.00 89.69 83 ALA A O 1
ATOM 645 N N . ASN A 1 84 ? -2.853 9.100 -3.094 1.00 90.50 84 ASN A N 1
ATOM 646 C CA . ASN A 1 84 ? -3.982 9.903 -2.629 1.00 90.50 84 ASN A CA 1
ATOM 647 C C . ASN A 1 84 ? -5.220 9.004 -2.632 1.00 90.50 84 ASN A C 1
ATOM 649 O O . ASN A 1 84 ? -5.308 8.110 -3.474 1.00 90.50 84 ASN A O 1
ATOM 653 N N . PHE A 1 85 ? -6.165 9.268 -1.737 1.00 86.38 85 PHE A N 1
ATOM 654 C CA . PHE A 1 85 ? -7.492 8.662 -1.770 1.00 86.38 85 PHE A CA 1
ATOM 655 C C . PHE A 1 85 ? -8.547 9.763 -1.883 1.00 86.38 85 PHE A C 1
ATOM 657 O O . PHE A 1 85 ? -8.321 10.901 -1.463 1.00 86.38 85 PHE A O 1
ATOM 664 N N . GLY A 1 86 ? -9.690 9.418 -2.458 1.00 85.69 86 GLY A N 1
ATOM 665 C CA . GLY A 1 86 ? -10.844 10.294 -2.530 1.00 85.69 86 GLY A CA 1
ATOM 666 C C . GLY A 1 86 ? -12.019 9.557 -3.144 1.00 85.69 86 GLY A C 1
ATOM 667 O O . GLY A 1 86 ? -11.838 8.752 -4.055 1.00 85.69 86 GLY A O 1
ATOM 668 N N . ASP A 1 87 ? -13.205 9.855 -2.636 1.00 82.88 87 ASP A N 1
ATOM 669 C CA . ASP A 1 87 ? -14.453 9.516 -3.296 1.00 82.88 87 ASP A CA 1
ATOM 670 C C . ASP A 1 87 ? -14.672 10.520 -4.440 1.00 82.88 87 ASP A C 1
ATOM 672 O O . ASP A 1 87 ? -14.878 11.716 -4.224 1.00 82.88 87 ASP A O 1
ATOM 676 N N . ILE A 1 88 ? -14.486 10.048 -5.672 1.00 86.00 88 ILE A N 1
ATOM 677 C CA . ILE A 1 88 ? -14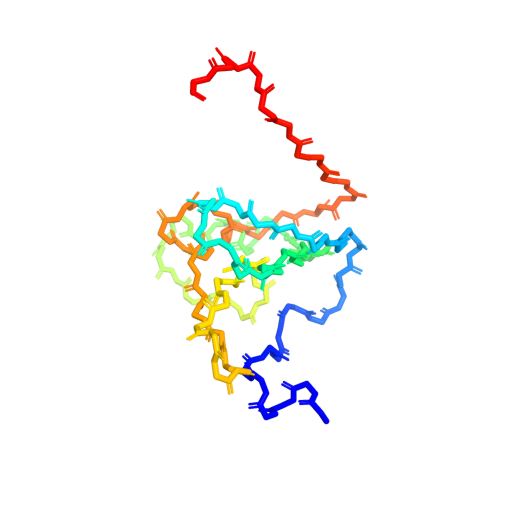.505 10.889 -6.878 1.00 86.00 88 ILE A CA 1
ATOM 678 C C . ILE A 1 88 ? -15.901 10.895 -7.511 1.00 86.00 88 ILE A C 1
ATOM 680 O O . ILE A 1 88 ? -16.255 11.841 -8.218 1.00 86.00 88 ILE A O 1
ATOM 684 N N . ASN A 1 89 ? -16.682 9.842 -7.285 1.00 87.69 89 ASN A N 1
ATOM 685 C CA . ASN A 1 89 ? -17.974 9.606 -7.920 1.00 87.69 89 ASN A CA 1
ATOM 686 C C . ASN A 1 89 ? -19.170 9.802 -6.981 1.00 87.69 89 ASN A C 1
ATOM 688 O O . ASN A 1 89 ? -20.286 9.876 -7.495 1.00 87.69 89 ASN A O 1
ATOM 692 N N . ASN A 1 90 ? -18.942 9.976 -5.677 1.00 80.25 90 ASN A N 1
ATOM 693 C CA . ASN A 1 90 ? -19.955 10.217 -4.654 1.00 80.25 90 ASN A CA 1
ATOM 694 C C . ASN A 1 90 ? -21.064 9.157 -4.678 1.00 80.25 90 ASN A C 1
ATOM 696 O O . ASN A 1 90 ? -22.250 9.502 -4.769 1.00 80.25 90 ASN A O 1
ATOM 700 N N . ASP A 1 91 ? -20.664 7.886 -4.686 1.00 72.19 91 ASP A N 1
ATOM 701 C CA . ASP A 1 91 ? -21.587 6.754 -4.576 1.00 72.19 91 ASP A CA 1
ATOM 702 C C . ASP A 1 91 ? -21.964 6.396 -3.128 1.00 72.19 91 ASP A C 1
ATOM 704 O O . ASP A 1 91 ? -21.317 6.877 -2.171 1.00 72.19 91 ASP A O 1
#